Protein AF-A0A7C4DTR8-F1 (afdb_monomer_lite)

Radius of gyration: 14.79 Å; chains: 1; bounding box: 36×18×43 Å

Foldseek 3Di:
DAADLAQCQCVVVVVVVVVVCVVVVHDAQPDDDQRHYNLVVQADPVRHGNDPVSVVRVVVRVVSVVVSVVVVVVVVVD

Structure (mmCIF, N/CA/C/O backbone):
data_AF-A0A7C4DTR8-F1
#
_entry.id   AF-A0A7C4DTR8-F1
#
loop_
_atom_site.group_PDB
_atom_site.id
_atom_site.type_symbol
_atom_site.label_atom_id
_atom_site.label_alt_id
_atom_site.label_comp_id
_atom_site.label_asym_id
_atom_site.label_entity_id
_atom_site.label_seq_id
_atom_site.pdbx_PDB_ins_code
_atom_site.Cartn_x
_atom_site.Cartn_y
_atom_site.Cartn_z
_atom_site.occupancy
_atom_site.B_iso_or_equiv
_atom_site.auth_seq_id
_atom_site.auth_comp_id
_atom_site.auth_asym_id
_atom_site.auth_atom_id
_atom_site.pdbx_PDB_model_num
ATOM 1 N N . MET A 1 1 ? -1.747 -0.316 -1.476 1.00 90.56 1 MET A N 1
ATOM 2 C CA . MET A 1 1 ? -0.677 -0.328 -2.488 1.00 90.56 1 MET A CA 1
ATOM 3 C C . MET A 1 1 ? -0.969 -1.447 -3.471 1.00 90.56 1 MET A C 1
ATOM 5 O O . MET A 1 1 ? -1.372 -2.512 -3.016 1.00 90.56 1 MET A O 1
ATOM 9 N N . SER A 1 2 ? -0.757 -1.223 -4.765 1.00 95.62 2 SER A N 1
ATOM 10 C CA . SER A 1 2 ? -0.751 -2.264 -5.800 1.00 95.62 2 SER A CA 1
ATOM 11 C C . SER A 1 2 ? 0.487 -2.152 -6.684 1.00 95.62 2 SER A C 1
ATOM 13 O O . SER A 1 2 ? 1.076 -1.076 -6.794 1.00 95.62 2 SER A O 1
ATOM 15 N N . ALA A 1 3 ? 0.865 -3.258 -7.321 1.00 95.50 3 ALA A N 1
ATOM 16 C CA . ALA A 1 3 ? 1.930 -3.295 -8.311 1.00 95.50 3 ALA A CA 1
ATOM 17 C C . ALA A 1 3 ? 1.576 -4.283 -9.427 1.00 95.50 3 ALA A C 1
ATOM 19 O O . ALA A 1 3 ? 0.998 -5.340 -9.171 1.00 95.50 3 ALA A O 1
ATOM 20 N N . SER A 1 4 ? 1.901 -3.933 -10.668 1.00 96.31 4 SER A N 1
ATOM 21 C CA . SER A 1 4 ? 1.759 -4.817 -11.827 1.00 96.31 4 SER A CA 1
ATOM 22 C C . SER A 1 4 ? 2.719 -4.384 -12.935 1.00 96.31 4 SER A C 1
ATOM 24 O O . SER A 1 4 ? 3.093 -3.215 -13.001 1.00 96.31 4 SER A O 1
ATOM 26 N N . ILE A 1 5 ? 3.085 -5.310 -13.823 1.00 96.06 5 ILE A N 1
ATOM 27 C CA . ILE A 1 5 ? 3.937 -5.039 -14.995 1.00 96.06 5 ILE A CA 1
ATOM 28 C C . ILE A 1 5 ? 3.260 -4.106 -16.016 1.00 96.06 5 ILE A C 1
ATOM 30 O O . ILE A 1 5 ? 3.910 -3.457 -16.821 1.00 96.06 5 ILE A O 1
ATOM 34 N N . GLY A 1 6 ? 1.927 -4.006 -15.989 1.00 94.38 6 GLY A N 1
ATOM 35 C CA . GLY A 1 6 ? 1.185 -3.135 -16.898 1.00 94.38 6 GLY A CA 1
ATOM 36 C C . GLY A 1 6 ? 1.179 -1.666 -16.465 1.00 94.38 6 GLY A C 1
ATOM 37 O O . GLY A 1 6 ? 1.277 -1.343 -15.280 1.00 94.38 6 GLY A O 1
ATOM 38 N N . MET A 1 7 ? 0.923 -0.771 -17.425 1.00 94.12 7 MET A N 1
ATOM 39 C CA . MET A 1 7 ? 0.821 0.683 -17.215 1.00 94.12 7 MET A CA 1
ATOM 40 C C . MET A 1 7 ? -0.171 1.088 -16.112 1.00 94.12 7 MET A C 1
ATOM 42 O O . MET A 1 7 ? 0.028 2.090 -15.434 1.00 94.12 7 MET A O 1
ATOM 46 N N . LEU A 1 8 ? -1.239 0.310 -15.911 1.00 94.38 8 LEU A N 1
ATOM 47 C CA . LEU A 1 8 ? -2.237 0.589 -14.875 1.00 94.38 8 LEU A CA 1
ATOM 48 C C . LEU A 1 8 ? -1.774 0.211 -13.459 1.00 94.38 8 LEU A C 1
ATOM 50 O O . LEU A 1 8 ? -2.475 0.539 -12.507 1.00 94.38 8 LEU A O 1
ATOM 54 N N . GLY A 1 9 ? -0.669 -0.527 -13.296 1.00 94.19 9 GLY A N 1
ATOM 55 C CA . GLY A 1 9 ? -0.057 -0.834 -11.995 1.00 94.1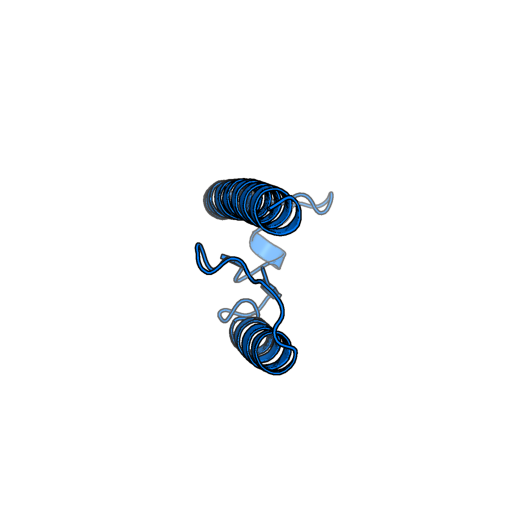9 9 GLY A CA 1
ATOM 56 C C . GLY A 1 9 ? -0.964 -1.517 -10.961 1.00 94.19 9 GLY A C 1
ATOM 57 O O . GLY A 1 9 ? -0.704 -1.461 -9.761 1.00 94.19 9 GLY A O 1
ATOM 58 N N . GLY A 1 10 ? -2.066 -2.136 -11.398 1.00 95.94 10 GLY A N 1
ATOM 59 C CA . GLY A 1 10 ? -3.073 -2.724 -10.509 1.00 95.94 10 GLY A CA 1
ATOM 60 C C . GLY A 1 10 ? -4.105 -1.737 -9.941 1.00 95.94 10 GLY A C 1
ATOM 61 O O . GLY A 1 10 ? -4.869 -2.127 -9.061 1.00 95.94 10 GLY A O 1
ATOM 62 N N . ALA A 1 11 ? -4.204 -0.508 -10.466 1.00 95.50 11 ALA A N 1
ATOM 63 C CA . ALA A 1 11 ? -5.125 0.528 -9.980 1.00 95.50 11 ALA A CA 1
ATOM 64 C C . ALA A 1 11 ? -6.579 0.045 -9.824 1.00 95.50 11 ALA A C 1
ATOM 66 O O . ALA A 1 11 ? -7.230 0.338 -8.825 1.00 95.50 11 ALA A O 1
ATOM 67 N N . ARG A 1 12 ? -7.084 -0.751 -10.779 1.00 95.38 12 ARG A N 1
ATOM 68 C CA . ARG A 1 12 ? -8.444 -1.319 -10.717 1.00 95.38 12 ARG A CA 1
ATOM 69 C C . ARG A 1 12 ? -8.621 -2.293 -9.553 1.00 95.38 12 ARG A C 1
ATOM 71 O O . ARG A 1 12 ? -9.631 -2.230 -8.864 1.00 95.38 12 ARG A O 1
ATOM 78 N N . ALA A 1 13 ? -7.638 -3.163 -9.317 1.00 96.31 13 ALA A N 1
ATOM 79 C CA . ALA A 1 13 ? -7.671 -4.097 -8.195 1.00 96.31 13 ALA A CA 1
ATOM 80 C C . ALA A 1 13 ? -7.595 -3.349 -6.856 1.00 96.31 13 ALA A C 1
ATOM 82 O O . ALA A 1 13 ? -8.341 -3.665 -5.935 1.00 96.31 13 ALA A O 1
ATOM 83 N N . GLN A 1 14 ? -6.762 -2.306 -6.768 1.00 96.00 14 GLN A N 1
ATOM 84 C CA . GLN A 1 14 ? -6.682 -1.450 -5.583 1.00 96.00 14 GLN A CA 1
ATOM 85 C C . GLN A 1 14 ? -7.995 -0.707 -5.311 1.00 96.00 14 GLN A C 1
ATOM 87 O O . GLN A 1 14 ? -8.454 -0.687 -4.169 1.00 96.00 14 GLN A O 1
ATOM 92 N N . ALA A 1 15 ? -8.617 -0.126 -6.340 1.00 95.19 15 ALA A N 1
ATOM 93 C CA . ALA A 1 15 ? -9.908 0.544 -6.212 1.00 95.19 15 ALA A CA 1
ATOM 94 C C . ALA A 1 15 ? -11.008 -0.434 -5.763 1.00 95.19 15 ALA A C 1
ATOM 96 O O . ALA A 1 15 ? -11.749 -0.138 -4.826 1.00 95.19 15 ALA A O 1
ATOM 97 N N . HIS A 1 16 ? -11.056 -1.632 -6.354 1.00 96.81 16 HIS A N 1
ATOM 98 C CA . HIS A 1 16 ? -11.987 -2.680 -5.931 1.00 96.81 16 HIS A CA 1
ATOM 99 C C . HIS A 1 16 ? -11.752 -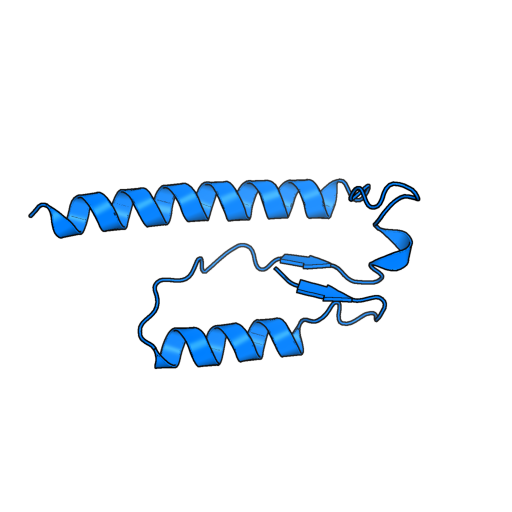3.134 -4.490 1.00 96.81 16 HIS A C 1
ATOM 101 O O . HIS A 1 16 ? -12.710 -3.292 -3.736 1.00 96.81 16 HIS A O 1
ATOM 107 N N . LEU A 1 17 ? -10.496 -3.295 -4.070 1.00 96.12 17 LEU A N 1
ATOM 108 C CA . LEU A 1 17 ? -10.178 -3.634 -2.686 1.00 96.12 17 LEU A CA 1
ATOM 109 C C . LEU 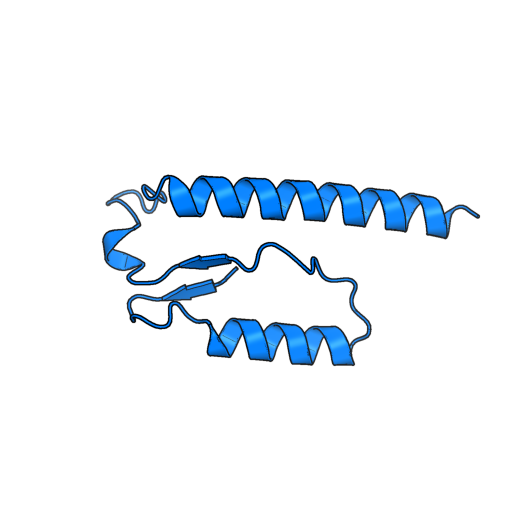A 1 17 ? -10.674 -2.548 -1.722 1.00 96.12 17 LEU A C 1
ATOM 111 O O . LEU A 1 17 ? -11.256 -2.873 -0.691 1.00 96.12 17 LEU A O 1
ATOM 115 N N . ARG A 1 18 ? -10.511 -1.263 -2.066 1.00 95.25 18 ARG A N 1
ATOM 116 C CA . ARG A 1 18 ? -11.055 -0.156 -1.262 1.00 95.25 18 ARG A CA 1
ATOM 117 C C . ARG A 1 18 ? -12.579 -0.212 -1.165 1.00 95.25 18 ARG A C 1
ATOM 119 O O . ARG A 1 18 ? -13.110 -0.015 -0.077 1.00 95.25 18 ARG A O 1
ATOM 126 N N . GLN A 1 19 ? -13.271 -0.524 -2.260 1.00 95.50 19 GLN A N 1
ATOM 127 C CA . GLN A 1 19 ? -14.726 -0.695 -2.254 1.00 95.50 19 GLN A CA 1
ATOM 128 C C . GLN A 1 19 ? -15.159 -1.824 -1.303 1.00 95.50 19 GLN A C 1
ATOM 130 O O . GLN A 1 19 ? -16.067 -1.632 -0.496 1.00 95.50 19 GLN A O 1
ATOM 135 N N . ILE A 1 20 ? -14.475 -2.973 -1.346 1.00 97.81 20 ILE A N 1
ATOM 136 C CA . ILE A 1 20 ? -14.745 -4.104 -0.446 1.00 97.81 20 ILE A CA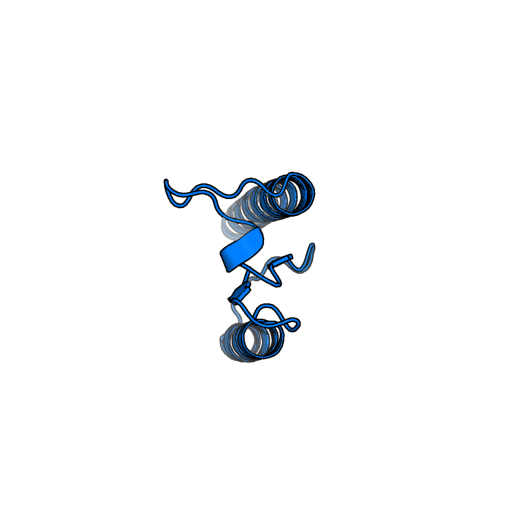 1
ATOM 137 C C . ILE A 1 20 ? -14.500 -3.701 1.013 1.00 97.81 20 ILE A C 1
ATOM 139 O O . ILE A 1 20 ? -15.370 -3.894 1.857 1.00 97.81 20 ILE A O 1
ATOM 143 N N . LEU A 1 21 ? -13.358 -3.082 1.319 1.00 96.25 21 LEU A N 1
ATOM 144 C CA . LEU A 1 21 ? -13.025 -2.649 2.681 1.00 96.25 21 LEU A CA 1
ATOM 145 C C . LEU A 1 21 ? -14.031 -1.630 3.232 1.00 96.25 21 LEU A C 1
ATOM 147 O O . LEU A 1 21 ? -14.430 -1.733 4.390 1.00 96.25 21 LEU A O 1
ATOM 151 N N . SER A 1 22 ? -14.498 -0.700 2.395 1.00 94.00 22 SER A N 1
ATOM 152 C CA . SER A 1 22 ? -15.557 0.241 2.770 1.00 94.00 22 SER A CA 1
ATOM 153 C C . SER A 1 22 ? -16.859 -0.478 3.118 1.00 94.00 22 SER A C 1
ATOM 155 O O . SER A 1 22 ? -17.516 -0.098 4.081 1.00 94.00 22 SER A O 1
ATOM 157 N N . SER A 1 23 ? -17.229 -1.522 2.368 1.00 96.50 23 SER A N 1
ATOM 158 C CA . SER A 1 23 ? -18.446 -2.301 2.645 1.00 96.50 23 SER A CA 1
ATOM 159 C C . SER A 1 23 ? -18.375 -3.083 3.962 1.00 96.50 23 SER A C 1
ATOM 161 O O . SER A 1 23 ? -19.402 -3.364 4.570 1.00 96.50 23 SER A O 1
ATOM 163 N N . LEU A 1 24 ? -17.161 -3.385 4.429 1.00 96.88 24 LEU A N 1
ATOM 164 C CA . LEU A 1 24 ? -16.894 -4.065 5.697 1.00 96.88 24 LEU A CA 1
ATOM 165 C C . LEU A 1 24 ? -16.712 -3.091 6.872 1.00 96.88 24 LEU A C 1
ATOM 167 O O . LEU A 1 24 ? -16.328 -3.522 7.956 1.00 96.88 24 LEU A O 1
ATOM 171 N N . ASN A 1 25 ? -16.953 -1.789 6.671 1.00 94.75 25 ASN A N 1
ATOM 172 C CA . ASN A 1 25 ? -16.684 -0.733 7.654 1.00 94.75 25 ASN A CA 1
ATOM 173 C C . ASN A 1 25 ? -15.235 -0.745 8.183 1.00 94.75 25 ASN A C 1
ATOM 175 O O . ASN A 1 25 ? -14.978 -0.395 9.335 1.00 94.75 25 ASN A O 1
ATOM 179 N N . ALA A 1 26 ? -14.271 -1.157 7.354 1.00 95.06 26 ALA A N 1
ATOM 180 C CA . ALA A 1 26 ? -12.867 -1.163 7.738 1.00 95.06 26 ALA A CA 1
ATOM 181 C C . ALA A 1 26 ? -12.282 0.258 7.709 1.00 95.06 26 ALA A C 1
ATOM 183 O O . ALA A 1 26 ? -12.517 1.031 6.777 1.00 95.06 26 ALA A O 1
ATOM 184 N N . TYR A 1 27 ? -11.444 0.585 8.693 1.00 94.88 27 TYR A N 1
ATOM 185 C CA . TYR A 1 27 ? -10.664 1.821 8.676 1.00 94.88 27 TYR A CA 1
ATOM 186 C C . TYR A 1 27 ? -9.511 1.702 7.676 1.00 94.88 27 TYR A C 1
ATOM 188 O O . TYR A 1 27 ? -8.636 0.847 7.817 1.00 94.88 27 TYR A O 1
ATOM 196 N N . VAL A 1 28 ? -9.492 2.575 6.669 1.00 94.62 28 VAL A N 1
ATOM 197 C CA . VAL A 1 28 ? -8.484 2.573 5.600 1.00 94.62 28 VAL A CA 1
ATOM 198 C C . VAL A 1 28 ? -7.726 3.894 5.542 1.00 94.62 28 VAL A C 1
ATOM 200 O O . VAL A 1 28 ? -8.272 4.963 5.808 1.00 94.62 28 VAL A O 1
ATOM 203 N N . VAL A 1 29 ? -6.456 3.839 5.138 1.00 95.94 29 VAL A N 1
ATOM 204 C CA . VAL A 1 29 ? -5.673 5.050 4.872 1.00 95.94 29 VAL A CA 1
ATOM 205 C C . VAL A 1 29 ? -6.138 5.670 3.554 1.00 95.94 29 VAL A C 1
ATOM 207 O O . VAL A 1 29 ? -6.063 5.038 2.495 1.00 95.94 29 VAL A O 1
ATOM 210 N N . ASN A 1 30 ? -6.618 6.911 3.614 1.00 90.25 30 ASN A N 1
ATOM 211 C CA . ASN A 1 30 ? -7.200 7.601 2.460 1.00 90.25 30 ASN A CA 1
ATOM 212 C C . ASN A 1 30 ? -6.150 8.112 1.465 1.00 90.25 30 ASN A C 1
ATOM 214 O O . ASN A 1 30 ? -6.42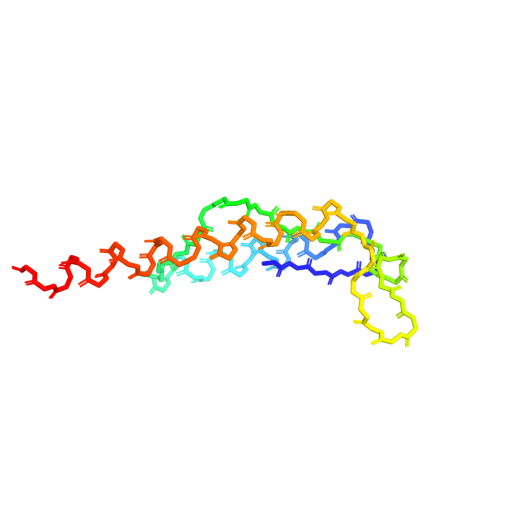0 8.138 0.269 1.00 90.25 30 ASN A O 1
ATOM 218 N N . LYS A 1 31 ? -4.963 8.518 1.934 1.00 92.44 31 LYS A N 1
ATOM 219 C CA . LYS A 1 31 ? -3.869 9.029 1.092 1.00 92.44 31 LYS A CA 1
ATOM 220 C C . LYS A 1 31 ? -2.495 8.720 1.700 1.00 92.44 31 LYS A C 1
ATOM 222 O O . LYS A 1 31 ? -2.401 8.634 2.924 1.00 92.44 31 LYS A O 1
ATOM 227 N N . PRO A 1 32 ? -1.429 8.651 0.887 1.00 94.19 32 PRO A N 1
ATOM 228 C CA . PRO A 1 32 ? -1.450 8.613 -0.580 1.00 94.19 32 PRO A CA 1
ATOM 229 C C . PRO A 1 32 ? -2.006 7.285 -1.122 1.00 94.19 32 PRO A C 1
ATOM 231 O O . PRO A 1 32 ? -1.983 6.264 -0.439 1.00 94.19 32 PRO A O 1
ATOM 234 N N . ASP A 1 33 ? -2.498 7.297 -2.361 1.00 92.50 33 ASP A N 1
ATOM 235 C CA . ASP A 1 33 ? -2.785 6.072 -3.109 1.00 92.50 33 ASP A CA 1
ATOM 236 C C . ASP A 1 33 ? -1.537 5.651 -3.886 1.00 92.50 33 ASP A C 1
ATOM 238 O O . ASP A 1 33 ? -1.090 6.355 -4.786 1.00 92.50 33 ASP A O 1
ATOM 242 N N . VAL A 1 34 ? -0.962 4.502 -3.520 1.00 95.50 34 VAL A N 1
ATOM 243 C CA . VAL A 1 34 ? 0.297 4.022 -4.106 1.00 95.50 34 VAL A CA 1
ATOM 244 C C . VAL A 1 34 ? 0.026 2.920 -5.122 1.00 95.50 34 VAL A C 1
ATOM 246 O O . VAL A 1 34 ? -0.295 1.797 -4.732 1.00 95.50 34 VAL A O 1
ATOM 249 N N . VAL A 1 35 ? 0.188 3.242 -6.403 1.00 96.12 35 VAL A N 1
ATOM 250 C CA . VAL A 1 35 ? 0.066 2.317 -7.536 1.00 96.12 35 VAL A CA 1
ATOM 251 C C . VAL A 1 35 ? 1.406 2.291 -8.269 1.00 96.12 35 VAL A C 1
ATOM 253 O O . VAL A 1 35 ? 1.834 3.315 -8.794 1.00 96.12 35 VAL A O 1
ATOM 256 N N . VAL A 1 36 ? 2.068 1.135 -8.303 1.00 96.06 36 VAL A N 1
ATOM 257 C CA . VAL A 1 36 ? 3.351 0.950 -8.997 1.00 96.06 36 VAL A CA 1
ATOM 258 C C . VAL A 1 36 ? 3.091 0.330 -10.369 1.00 96.06 36 VAL A C 1
ATOM 260 O O . VAL A 1 36 ? 2.728 -0.843 -10.477 1.00 96.06 36 VAL A O 1
ATOM 263 N N . ASN A 1 37 ? 3.242 1.133 -11.419 1.00 95.31 37 ASN A N 1
ATOM 264 C CA . ASN A 1 37 ? 3.212 0.684 -12.809 1.00 95.31 37 ASN A CA 1
ATOM 265 C C . ASN A 1 37 ? 4.573 0.128 -13.245 1.00 95.31 37 ASN A C 1
ATOM 267 O O . ASN A 1 37 ? 5.593 0.464 -12.643 1.00 95.31 37 ASN A O 1
ATOM 271 N N . PHE A 1 38 ? 4.569 -0.710 -14.289 1.00 95.44 38 PHE A N 1
ATOM 272 C CA . PHE A 1 38 ? 5.786 -1.307 -14.860 1.00 95.44 38 PHE A CA 1
ATOM 273 C C . PHE A 1 38 ? 6.680 -1.928 -13.779 1.00 95.44 38 PHE A C 1
ATOM 275 O O . PHE A 1 38 ? 7.863 -1.620 -13.659 1.00 95.44 38 PHE A O 1
ATOM 282 N N . ALA A 1 39 ? 6.079 -2.729 -12.893 1.00 94.50 39 ALA A N 1
ATOM 283 C CA . ALA A 1 39 ? 6.761 -3.240 -11.705 1.00 94.50 39 ALA A CA 1
ATOM 284 C C . ALA A 1 39 ? 8.050 -4.019 -12.039 1.00 94.50 39 ALA A C 1
ATOM 286 O O . ALA A 1 39 ? 9.028 -3.932 -11.308 1.00 94.50 39 ALA A O 1
ATOM 287 N N . ASP A 1 40 ? 8.100 -4.712 -13.167 1.00 94.44 40 ASP A N 1
ATOM 288 C CA . ASP A 1 40 ? 9.301 -5.360 -13.698 1.00 94.44 40 ASP A CA 1
ATOM 289 C C . ASP A 1 40 ? 10.479 -4.391 -13.912 1.00 94.44 40 ASP A C 1
ATOM 291 O O . ASP A 1 40 ? 11.630 -4.753 -13.680 1.00 94.44 40 ASP A O 1
ATOM 295 N N . GLU A 1 41 ? 10.211 -3.130 -14.253 1.00 95.50 41 GLU A N 1
ATOM 296 C CA . GLU A 1 41 ? 11.236 -2.092 -14.392 1.00 95.50 41 GLU A CA 1
ATOM 297 C C . GLU A 1 41 ? 11.595 -1.416 -13.065 1.00 95.50 41 GLU A C 1
ATOM 299 O O . GLU A 1 41 ? 12.655 -0.794 -12.954 1.00 95.50 41 GLU A O 1
ATOM 304 N N . LYS A 1 42 ? 10.715 -1.492 -12.059 1.00 94.56 42 LYS A N 1
ATOM 305 C CA . LYS A 1 42 ? 10.842 -0.772 -10.778 1.00 94.56 42 LYS A CA 1
ATOM 306 C C . LYS A 1 42 ? 11.445 -1.604 -9.653 1.00 94.56 42 LYS A C 1
ATOM 308 O O . LYS A 1 42 ? 11.789 -1.038 -8.613 1.00 94.56 42 LYS A O 1
ATOM 313 N N . PHE A 1 43 ? 11.612 -2.904 -9.856 1.00 95.19 43 PHE A N 1
ATOM 314 C CA . PHE A 1 43 ? 12.292 -3.806 -8.931 1.00 95.19 43 PHE A CA 1
ATOM 315 C C . PHE A 1 43 ? 13.645 -4.255 -9.513 1.00 95.19 43 PHE A C 1
ATOM 317 O O . PHE A 1 43 ? 13.861 -4.213 -10.725 1.00 95.19 43 PHE A O 1
ATOM 324 N N . ASP A 1 44 ? 14.607 -4.579 -8.651 1.00 93.19 44 ASP A N 1
ATOM 325 C CA . ASP A 1 44 ? 15.905 -5.133 -9.044 1.00 93.19 44 ASP A CA 1
ATOM 326 C C . ASP A 1 44 ? 15.901 -6.673 -9.051 1.00 93.19 44 ASP A C 1
ATOM 328 O O . ASP A 1 44 ? 14.897 -7.317 -8.739 1.00 93.19 44 ASP A O 1
ATOM 332 N N . ALA A 1 45 ? 17.035 -7.274 -9.422 1.00 93.00 45 ALA A N 1
ATOM 333 C CA . ALA A 1 45 ? 17.188 -8.728 -9.482 1.00 93.00 45 ALA A CA 1
ATOM 334 C C . ALA A 1 45 ? 17.049 -9.417 -8.108 1.00 93.00 45 ALA A C 1
ATOM 336 O O . ALA A 1 45 ? 16.765 -10.610 -8.048 1.00 93.00 45 ALA A O 1
ATOM 337 N N . GLU A 1 46 ? 17.205 -8.674 -7.009 1.00 93.81 46 GLU A N 1
ATOM 338 C CA . GLU A 1 46 ? 16.999 -9.152 -5.639 1.00 93.81 46 GLU A CA 1
ATOM 339 C C . GLU A 1 46 ? 15.557 -8.911 -5.156 1.00 93.81 46 GLU A C 1
ATOM 341 O O . GLU A 1 46 ? 15.258 -9.073 -3.973 1.00 93.81 46 GLU A O 1
ATOM 346 N N . SER A 1 47 ? 14.644 -8.529 -6.059 1.00 88.88 47 SER A N 1
ATOM 347 C CA . SER A 1 47 ? 13.256 -8.166 -5.749 1.00 88.88 47 SER A CA 1
ATOM 348 C C . SER A 1 47 ? 13.125 -6.979 -4.787 1.00 88.88 47 SER A C 1
ATOM 350 O O . SER A 1 47 ? 12.110 -6.836 -4.099 1.00 88.88 47 SER A O 1
ATOM 352 N N . LYS A 1 48 ? 14.116 -6.083 -4.745 1.00 94.50 48 LYS A N 1
ATOM 353 C CA . LYS A 1 48 ? 14.016 -4.818 -4.014 1.00 94.50 48 LYS A CA 1
ATOM 354 C C . LYS A 1 48 ? 13.462 -3.741 -4.931 1.00 94.50 48 LYS A C 1
ATOM 356 O O . LYS A 1 48 ? 13.864 -3.597 -6.083 1.00 94.50 48 LYS A O 1
ATOM 361 N N . LEU A 1 49 ? 12.546 -2.938 -4.400 1.00 94.94 49 LEU A N 1
ATOM 362 C CA . LEU A 1 49 ? 12.060 -1.745 -5.084 1.00 94.94 49 LEU A CA 1
ATOM 363 C C . LEU A 1 49 ? 13.237 -0.770 -5.250 1.00 94.94 49 LEU A C 1
ATOM 365 O O . LEU A 1 49 ? 13.847 -0.388 -4.253 1.00 94.94 49 LEU A O 1
ATOM 369 N N . LYS A 1 50 ? 13.553 -0.355 -6.478 1.00 95.88 50 LYS A N 1
ATOM 370 C CA . LYS A 1 50 ? 14.589 0.656 -6.786 1.00 95.88 50 LYS A CA 1
ATOM 371 C C . LYS A 1 50 ? 14.006 2.023 -7.159 1.00 95.88 50 LYS A C 1
ATOM 373 O O . LYS A 1 50 ? 14.744 2.991 -7.280 1.00 95.88 50 LYS A O 1
ATOM 378 N N . ASP A 1 51 ? 12.688 2.114 -7.321 1.00 95.06 51 ASP A N 1
ATOM 379 C CA . ASP A 1 51 ? 12.001 3.377 -7.589 1.00 95.06 51 ASP A CA 1
ATOM 380 C C . ASP A 1 51 ? 11.909 4.247 -6.326 1.00 95.06 51 ASP A C 1
ATOM 382 O O . ASP A 1 51 ? 11.159 3.948 -5.393 1.00 95.06 51 ASP A O 1
ATOM 386 N N . GLU A 1 52 ? 12.682 5.332 -6.288 1.00 95.56 52 GLU A N 1
ATOM 387 C CA . GLU A 1 52 ? 12.737 6.234 -5.131 1.00 95.56 52 GLU A CA 1
ATOM 388 C C . GLU A 1 52 ? 11.429 7.012 -4.905 1.00 95.56 52 GLU A C 1
ATOM 390 O O . GLU A 1 52 ? 11.058 7.278 -3.759 1.00 95.56 52 GLU A O 1
ATOM 395 N N . GLY A 1 53 ? 10.678 7.321 -5.967 1.00 94.44 53 GLY A N 1
ATOM 396 C CA . GLY A 1 53 ? 9.379 7.987 -5.853 1.00 94.44 53 GLY A CA 1
ATOM 397 C C . GLY A 1 53 ? 8.346 7.087 -5.175 1.00 94.44 53 GLY A C 1
ATOM 398 O O . GLY A 1 53 ? 7.692 7.485 -4.208 1.00 94.44 53 GLY A O 1
ATOM 399 N N . ALA A 1 54 ? 8.252 5.835 -5.617 1.00 94.75 54 ALA A N 1
ATOM 400 C CA . ALA A 1 54 ? 7.413 4.819 -5.003 1.00 94.75 54 ALA A CA 1
ATOM 401 C C . ALA A 1 54 ? 7.821 4.579 -3.545 1.00 94.75 54 ALA A C 1
ATOM 403 O O . ALA A 1 54 ? 6.949 4.557 -2.678 1.00 94.75 54 ALA A O 1
ATOM 404 N N . LYS A 1 55 ? 9.124 4.487 -3.232 1.00 96.44 55 LYS A N 1
ATOM 405 C CA . LYS A 1 55 ? 9.599 4.387 -1.838 1.00 96.44 55 LYS A CA 1
ATOM 406 C C . LYS A 1 55 ? 9.120 5.553 -0.975 1.00 96.44 55 LYS A C 1
ATOM 408 O O . LYS A 1 55 ? 8.683 5.322 0.153 1.00 96.44 55 LYS A O 1
ATOM 413 N N . ALA A 1 56 ? 9.179 6.785 -1.482 1.00 96.94 56 ALA A N 1
ATOM 414 C CA . ALA A 1 56 ? 8.718 7.962 -0.752 1.00 96.94 56 ALA A CA 1
ATOM 415 C C . ALA A 1 56 ? 7.212 7.888 -0.445 1.00 96.94 56 ALA A C 1
ATOM 417 O O . ALA A 1 56 ? 6.807 8.061 0.706 1.00 96.94 56 ALA A O 1
ATOM 418 N N . TYR A 1 57 ? 6.387 7.541 -1.436 1.00 96.88 57 TYR A N 1
ATOM 419 C CA . TYR A 1 57 ? 4.945 7.395 -1.229 1.00 96.88 57 TYR A CA 1
ATOM 420 C C . TYR A 1 57 ? 4.578 6.208 -0.330 1.00 96.88 57 TYR A C 1
ATOM 422 O O . TYR A 1 57 ? 3.650 6.320 0.469 1.00 96.88 57 TYR A O 1
ATOM 430 N N . ILE A 1 58 ? 5.303 5.087 -0.411 1.00 96.62 58 ILE A N 1
ATOM 431 C CA . ILE A 1 58 ? 5.121 3.944 0.499 1.00 96.62 58 ILE A CA 1
ATOM 432 C C . ILE A 1 58 ? 5.457 4.354 1.930 1.00 96.62 58 ILE A C 1
ATOM 434 O O . ILE A 1 58 ? 4.691 4.046 2.840 1.00 96.62 58 ILE A O 1
ATOM 438 N N . ARG A 1 59 ? 6.559 5.085 2.141 1.00 97.50 59 ARG A N 1
ATOM 439 C CA . ARG A 1 59 ? 6.912 5.612 3.465 1.00 97.50 59 ARG A CA 1
ATOM 440 C C . ARG A 1 59 ? 5.790 6.494 4.014 1.00 97.50 59 ARG A C 1
ATOM 442 O O . ARG A 1 59 ? 5.318 6.243 5.118 1.00 97.50 59 ARG A O 1
ATOM 449 N N . GLN A 1 60 ? 5.292 7.440 3.220 1.00 97.88 60 GLN A N 1
ATOM 450 C CA . GLN A 1 60 ? 4.182 8.304 3.627 1.00 97.88 60 GLN A CA 1
ATOM 451 C C . GLN A 1 60 ? 2.890 7.513 3.916 1.00 97.88 60 GLN A C 1
ATOM 453 O O . GLN A 1 60 ? 2.167 7.820 4.863 1.00 97.88 60 GLN A O 1
ATOM 458 N N . LEU A 1 61 ? 2.592 6.475 3.126 1.00 97.62 61 LEU A N 1
ATOM 459 C CA . LEU A 1 61 ? 1.460 5.575 3.367 1.00 97.62 61 LEU A CA 1
ATOM 460 C C . LEU A 1 61 ? 1.583 4.868 4.724 1.00 97.62 61 LEU A C 1
ATOM 462 O O . LEU A 1 61 ? 0.601 4.804 5.464 1.00 97.62 61 LEU A O 1
ATOM 466 N N .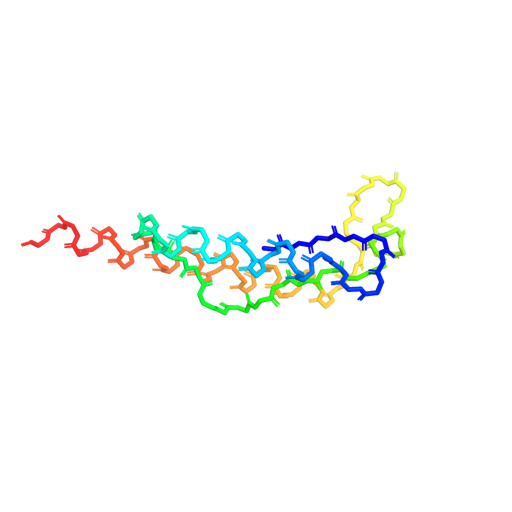 LEU A 1 62 ? 2.772 4.359 5.055 1.00 97.69 62 LEU A N 1
ATOM 467 C CA . LEU A 1 62 ? 3.040 3.687 6.329 1.00 97.69 62 LEU A CA 1
ATOM 468 C C . LEU A 1 62 ? 2.958 4.655 7.514 1.00 97.69 62 LEU A C 1
ATOM 470 O O . LEU A 1 62 ? 2.343 4.325 8.524 1.00 97.69 62 LEU A O 1
ATOM 474 N N . GLU A 1 63 ? 3.496 5.867 7.385 1.00 98.25 63 GLU A N 1
ATOM 475 C CA . GLU A 1 63 ? 3.369 6.910 8.411 1.00 98.25 63 GLU A CA 1
ATOM 476 C C . GLU A 1 63 ? 1.900 7.254 8.690 1.00 98.25 63 GLU A C 1
ATOM 478 O O . GLU A 1 63 ? 1.482 7.357 9.844 1.00 98.25 63 GLU A O 1
ATOM 483 N N . ASN A 1 64 ? 1.083 7.382 7.642 1.00 97.88 64 ASN A N 1
ATOM 484 C CA . ASN A 1 64 ? -0.347 7.641 7.794 1.00 97.88 64 ASN A CA 1
ATOM 485 C C . ASN A 1 64 ? -1.100 6.443 8.393 1.00 97.88 64 ASN A C 1
ATOM 487 O O . ASN A 1 64 ? -2.060 6.644 9.136 1.00 97.88 64 ASN A O 1
ATOM 491 N N . LEU A 1 65 ? -0.659 5.211 8.121 1.00 97.19 65 LEU A N 1
ATOM 492 C CA . LEU A 1 65 ? -1.209 4.008 8.749 1.00 97.19 65 LEU A CA 1
ATOM 493 C C . LEU A 1 65 ? -0.923 3.967 10.255 1.00 97.19 65 LEU A C 1
ATOM 495 O O . LEU A 1 65 ? -1.818 3.639 11.037 1.00 97.19 65 LEU A O 1
ATOM 499 N N . VAL A 1 66 ? 0.296 4.326 10.669 1.00 97.81 66 VAL A N 1
ATOM 500 C CA . VAL A 1 66 ? 0.662 4.433 12.090 1.00 97.81 66 VAL A CA 1
ATOM 501 C C . VAL A 1 66 ? -0.227 5.466 12.781 1.00 97.81 66 VAL A C 1
ATOM 503 O O . VAL A 1 66 ? -0.903 5.121 13.748 1.00 97.81 66 VAL A O 1
ATOM 506 N N . LYS A 1 67 ? -0.332 6.679 12.220 1.00 97.12 67 LYS A N 1
ATOM 507 C CA . LYS A 1 67 ? -1.194 7.747 12.759 1.00 97.12 67 LYS A CA 1
ATOM 508 C C . LYS A 1 67 ? -2.655 7.313 12.883 1.00 97.12 67 LYS A C 1
ATOM 510 O O . LYS A 1 67 ? -3.276 7.537 13.917 1.00 97.12 67 LYS A O 1
ATOM 515 N N . LEU A 1 68 ? -3.203 6.663 11.852 1.00 96.50 68 LEU A N 1
ATOM 516 C CA . LEU A 1 68 ? -4.569 6.133 11.886 1.00 96.50 68 LEU A CA 1
ATOM 517 C C . LEU A 1 68 ? -4.738 5.132 13.037 1.00 96.50 68 LEU A C 1
ATOM 519 O O . LEU A 1 68 ? -5.700 5.210 13.794 1.00 96.50 68 LEU A O 1
ATOM 523 N N . THR A 1 69 ? -3.783 4.219 13.199 1.00 96.25 69 THR A N 1
ATOM 524 C CA . THR A 1 69 ? -3.817 3.203 14.258 1.00 96.25 69 THR A CA 1
ATOM 525 C C . THR A 1 69 ? -3.759 3.832 15.653 1.00 96.25 69 THR A C 1
ATOM 527 O O . THR A 1 69 ? -4.467 3.393 16.558 1.00 96.25 69 THR A O 1
ATOM 530 N N . GLU A 1 70 ? -2.943 4.868 15.843 1.00 96.56 70 GLU A N 1
ATOM 531 C CA . GLU A 1 70 ? -2.856 5.619 17.101 1.00 96.56 70 GLU A CA 1
ATOM 532 C C . GLU A 1 70 ? -4.166 6.343 17.428 1.00 96.56 70 GLU A C 1
ATOM 534 O O . GLU A 1 70 ? -4.663 6.223 18.549 1.00 96.56 70 GLU A O 1
ATOM 539 N N . MET A 1 71 ? -4.773 7.016 16.444 1.00 95.31 71 MET A N 1
ATOM 540 C CA . MET A 1 71 ? -6.076 7.676 16.597 1.00 95.31 71 MET A CA 1
ATOM 541 C C . MET A 1 71 ? -7.176 6.682 16.988 1.00 95.31 71 MET A C 1
ATOM 543 O O . MET A 1 71 ? -7.971 6.952 17.888 1.00 95.31 71 MET A O 1
ATOM 547 N N . LEU A 1 72 ? -7.199 5.504 16.359 1.00 94.88 72 LEU A N 1
ATOM 548 C CA . LEU A 1 72 ? -8.167 4.456 16.688 1.00 94.88 72 LEU A CA 1
ATOM 549 C C . LEU A 1 72 ? -7.960 3.909 18.105 1.00 94.88 72 LEU A C 1
ATOM 551 O O . LEU A 1 72 ? -8.929 3.732 18.837 1.00 94.88 72 LEU A O 1
ATOM 555 N N . LYS A 1 73 ? -6.710 3.694 18.533 1.00 93.88 73 LYS A N 1
ATOM 556 C CA . LYS A 1 73 ? -6.405 3.261 19.908 1.00 93.88 73 LYS A CA 1
ATOM 557 C C . LYS A 1 73 ? -6.828 4.290 20.957 1.00 93.88 73 LYS A C 1
ATOM 559 O O . LYS A 1 73 ? -7.250 3.889 22.039 1.00 93.88 73 LYS A O 1
ATOM 564 N N . ALA A 1 74 ? -6.695 5.584 20.661 1.00 90.44 74 ALA A N 1
ATOM 565 C CA . ALA A 1 74 ? -7.125 6.653 21.559 1.00 90.44 74 ALA A CA 1
ATOM 566 C C . ALA A 1 74 ? -8.656 6.689 21.706 1.00 90.44 74 ALA A C 1
ATOM 568 O O . ALA A 1 74 ? -9.155 6.780 22.824 1.00 90.44 74 ALA A O 1
ATOM 569 N N . ASN A 1 75 ? -9.391 6.521 20.603 1.00 80.94 75 ASN A N 1
ATOM 570 C CA . ASN A 1 75 ? -10.858 6.555 20.596 1.00 80.94 75 ASN A CA 1
ATOM 571 C C . ASN A 1 75 ? -11.524 5.332 21.245 1.00 80.94 75 ASN A C 1
ATOM 573 O O . ASN A 1 75 ? -12.665 5.430 21.669 1.00 80.94 75 ASN A O 1
ATOM 577 N N . VAL A 1 76 ? -10.837 4.188 21.335 1.00 73.44 76 VAL A N 1
ATOM 578 C CA . VAL A 1 76 ? -11.359 2.978 22.008 1.00 73.44 76 VAL A CA 1
ATOM 579 C C . VAL A 1 76 ? -11.186 3.038 23.537 1.00 73.44 76 VAL A C 1
ATOM 581 O O . VAL A 1 76 ? -11.775 2.237 24.255 1.00 73.44 76 VAL A O 1
ATOM 584 N N . LYS A 1 77 ? -10.368 3.964 24.057 1.00 59.03 77 LYS A N 1
ATOM 585 C CA . LYS A 1 77 ? -10.095 4.114 25.500 1.00 59.03 77 LYS A CA 1
ATOM 586 C C . LYS A 1 77 ? -10.953 5.179 26.203 1.00 59.03 77 LYS A C 1
ATOM 588 O O . LYS A 1 77 ? -10.745 5.390 27.397 1.00 59.03 77 LYS A O 1
ATOM 593 N N . SER A 1 78 ? -11.863 5.842 25.487 1.00 48.84 78 SER A N 1
ATOM 594 C CA . SER A 1 78 ? -12.861 6.779 26.031 1.00 48.84 78 SER A CA 1
ATOM 595 C C . SER A 1 78 ? -14.240 6.140 26.072 1.00 48.84 78 SER A C 1
ATOM 597 O O . SER A 1 78 ? -15.060 6.672 26.851 1.00 48.84 78 SER A O 1
#

Sequence (78 aa):
MSASIGMLGGARAQAHLRQILSSLNAYVVNKPDVVVNFADEKFDAESKLKDEGAKAYIRQLLENLVKLTEMLKANVKS

Secondary structure (DSSP, 8-state):
-EE-SSTTTTHHHHHHHHHHHHHTT-----S---EE-SHHHHB-TTS-B--HHHHHHHHHHHHHHHHHHHHHHHHTT-

pLDDT: mean 93.77, std 7.35, range [48.84, 98.25]